Protein AF-A0A354URY9-F1 (afdb_monomer_lite)

Radius of gyration: 22.39 Å; chains: 1; bounding box: 51×31×60 Å

Secondary structure (DSSP, 8-state):
-HHHHHHHHHTTS-SS----------TT--SHHHHHHHHHHHHHHHHHHHHHHHHHHHH-HHHHHHHHHTGGGSSHHHHHHHTT---HHHHHHHHHT-S---PPP--HHHHHHHHHHHHH-

pLDDT: mean 97.21, std 1.96, range [86.25, 98.75]

Sequence (121 aa):
TTACMYEVLKAGGFTNGGLNFDAKARRQSNTFEDIFLSYIAGMDSFALGLIKAQAIIDDGRIDEFKKERYSSYESGIGKSIIDGRETLESLAKYAADLTDVKAESGRQEYLENVLNDILFG

Structure (mmCIF, N/CA/C/O backbone):
data_AF-A0A354URY9-F1
#
_entry.id   AF-A0A354URY9-F1
#
loop_
_atom_site.group_PDB
_atom_site.id
_atom_site.type_symbol
_atom_site.label_atom_id
_atom_site.label_alt_id
_atom_site.label_comp_id
_atom_site.label_asym_id
_atom_site.label_entity_id
_atom_site.label_seq_id
_atom_site.pdbx_PDB_ins_code
_atom_site.Cartn_x
_atom_site.Cartn_y
_atom_site.Cartn_z
_atom_site.occupancy
_atom_site.B_iso_or_equiv
_atom_site.auth_seq_id
_atom_site.auth_comp_id
_atom_site.auth_asym_id
_atom_site.auth_atom_id
_atom_site.pdbx_PDB_model_num
ATOM 1 N N . THR A 1 1 ? 7.858 2.272 -7.250 1.00 95.88 1 THR A N 1
ATOM 2 C CA . THR A 1 1 ? 6.701 2.363 -8.168 1.00 95.88 1 THR A CA 1
ATOM 3 C C . THR A 1 1 ? 5.564 1.442 -7.749 1.00 95.88 1 THR A C 1
ATOM 5 O O . THR A 1 1 ? 4.434 1.903 -7.782 1.00 95.88 1 THR A O 1
ATOM 8 N N . THR A 1 2 ? 5.819 0.215 -7.268 1.00 98.50 2 THR A N 1
ATOM 9 C CA . THR A 1 2 ? 4.778 -0.737 -6.814 1.00 98.50 2 THR A CA 1
ATOM 10 C C . THR A 1 2 ? 3.772 -0.152 -5.823 1.00 98.50 2 THR A C 1
ATOM 12 O O . THR A 1 2 ? 2.587 -0.123 -6.123 1.00 98.50 2 THR A O 1
ATOM 15 N N . ALA A 1 3 ? 4.225 0.397 -4.689 1.00 98.19 3 ALA A N 1
ATOM 16 C CA . ALA A 1 3 ? 3.319 0.987 -3.694 1.00 98.19 3 ALA A CA 1
ATOM 17 C C . ALA A 1 3 ? 2.471 2.147 -4.256 1.00 98.19 3 ALA A C 1
ATOM 19 O O . ALA A 1 3 ? 1.318 2.308 -3.884 1.00 98.19 3 ALA A O 1
ATOM 20 N N . CYS A 1 4 ? 3.007 2.924 -5.204 1.00 98.44 4 CYS A N 1
ATOM 21 C CA . CYS A 1 4 ? 2.237 3.969 -5.881 1.00 98.44 4 CYS A CA 1
ATOM 22 C C . CYS A 1 4 ? 1.134 3.368 -6.763 1.00 98.44 4 CYS A C 1
ATOM 24 O O . CYS A 1 4 ? -0.012 3.802 -6.683 1.00 98.44 4 CYS A O 1
ATOM 26 N N . MET A 1 5 ? 1.457 2.351 -7.568 1.00 98.69 5 MET A N 1
ATOM 27 C CA . MET A 1 5 ? 0.463 1.699 -8.422 1.00 98.69 5 MET A CA 1
ATOM 28 C C . MET A 1 5 ? -0.583 0.919 -7.623 1.00 98.69 5 MET A C 1
ATOM 30 O O . MET A 1 5 ? -1.725 0.846 -8.060 1.00 98.69 5 MET A O 1
ATOM 34 N N . TYR A 1 6 ? -0.228 0.403 -6.443 1.00 98.56 6 TYR A N 1
ATOM 35 C CA . TYR A 1 6 ? -1.172 -0.220 -5.514 1.00 98.56 6 TYR A CA 1
ATOM 36 C C . TYR A 1 6 ? -2.288 0.752 -5.123 1.00 98.56 6 TYR A C 1
ATOM 38 O O . TYR A 1 6 ? -3.462 0.440 -5.304 1.00 98.56 6 TYR A O 1
ATOM 46 N N . GLU A 1 7 ? -1.937 1.968 -4.699 1.00 98.44 7 GLU A N 1
ATOM 47 C CA . GLU A 1 7 ? -2.931 2.995 -4.363 1.00 98.44 7 GLU A CA 1
ATOM 48 C C . GLU A 1 7 ? -3.751 3.433 -5.582 1.00 98.44 7 GLU A C 1
ATOM 50 O O . GLU A 1 7 ? -4.969 3.581 -5.486 1.00 98.44 7 GLU A O 1
ATOM 55 N N . VAL A 1 8 ? -3.116 3.586 -6.752 1.00 98.50 8 VAL A N 1
ATOM 56 C CA . VAL A 1 8 ? -3.828 3.918 -8.000 1.00 98.50 8 VAL A CA 1
ATOM 57 C C . VAL A 1 8 ? -4.876 2.854 -8.332 1.00 98.50 8 VAL A C 1
ATOM 59 O O . VAL A 1 8 ? -6.011 3.199 -8.653 1.00 98.50 8 VAL A O 1
ATOM 62 N N . LEU A 1 9 ? -4.529 1.568 -8.229 1.00 98.38 9 LEU A N 1
ATOM 63 C CA . LEU A 1 9 ? -5.463 0.468 -8.475 1.00 98.38 9 LEU A CA 1
ATOM 64 C C . LEU A 1 9 ? -6.583 0.426 -7.430 1.00 98.38 9 LEU A C 1
ATOM 66 O O . LEU A 1 9 ? -7.752 0.327 -7.800 1.00 98.38 9 LEU A O 1
ATOM 70 N N . LYS A 1 10 ? -6.260 0.573 -6.138 1.00 97.38 10 LYS A N 1
ATOM 71 C CA . LYS A 1 10 ? -7.255 0.608 -5.049 1.00 97.38 10 LYS A CA 1
ATOM 72 C C . LYS A 1 10 ? -8.220 1.791 -5.171 1.00 97.38 10 LYS A C 1
ATOM 74 O O . LYS A 1 10 ? -9.369 1.672 -4.757 1.00 97.38 10 LYS A O 1
ATOM 79 N N . ALA A 1 11 ? -7.783 2.899 -5.769 1.00 97.75 11 ALA A N 1
ATOM 80 C CA . ALA A 1 11 ? -8.622 4.054 -6.079 1.00 97.75 11 ALA A CA 1
ATOM 81 C C . ALA A 1 11 ? -9.500 3.877 -7.338 1.00 97.75 11 ALA A C 1
ATOM 83 O O . ALA A 1 11 ? -10.277 4.774 -7.661 1.00 97.75 11 ALA A O 1
ATOM 84 N N . GLY A 1 12 ? -9.400 2.745 -8.045 1.00 97.50 12 GLY A N 1
ATOM 85 C CA . GLY A 1 12 ? -10.164 2.467 -9.267 1.00 97.50 12 GLY A CA 1
ATOM 86 C C . GLY A 1 12 ? -9.467 2.880 -10.568 1.00 97.50 12 GLY A C 1
ATOM 87 O O . GLY A 1 12 ? -10.105 2.905 -11.618 1.00 97.50 12 GLY A O 1
ATOM 88 N N . GLY A 1 13 ? -8.168 3.183 -10.524 1.00 97.50 13 GLY A N 1
ATOM 89 C CA . GLY A 1 13 ? -7.377 3.575 -11.688 1.00 97.50 13 GLY A CA 1
ATOM 90 C C . GLY A 1 13 ? -7.506 5.055 -12.064 1.00 97.50 13 GLY A C 1
ATOM 91 O O . GLY A 1 13 ? -8.098 5.870 -11.356 1.00 97.50 13 GLY A O 1
ATOM 92 N N . PHE A 1 14 ? -6.900 5.427 -13.194 1.00 97.25 14 PHE A N 1
ATOM 93 C CA . PHE A 1 14 ? -6.960 6.798 -13.700 1.00 97.25 14 PHE A CA 1
ATOM 94 C C . PHE A 1 14 ? -8.293 7.088 -14.397 1.00 97.25 14 PHE A C 1
ATOM 96 O O . PHE A 1 14 ? -8.798 6.264 -15.155 1.00 97.25 14 PHE A O 1
ATOM 103 N N . THR A 1 15 ? -8.820 8.297 -14.195 1.00 96.81 15 THR A N 1
ATOM 104 C CA . THR A 1 15 ? -10.005 8.807 -14.905 1.00 96.81 15 THR A CA 1
ATOM 105 C C . THR A 1 15 ? -9.608 9.843 -15.958 1.00 96.81 15 THR A C 1
ATOM 107 O O . THR A 1 15 ? -9.639 9.560 -17.148 1.00 96.81 15 THR A O 1
ATOM 110 N N . ASN A 1 16 ? -9.160 11.021 -15.514 1.00 96.00 16 ASN A N 1
ATOM 111 C CA . ASN A 1 16 ? -8.731 12.144 -16.361 1.00 96.00 16 ASN A CA 1
ATOM 112 C C . ASN A 1 16 ? -7.251 12.519 -16.143 1.00 96.00 16 ASN A C 1
ATOM 114 O O . ASN A 1 16 ? -6.829 13.626 -16.471 1.00 96.00 16 ASN A O 1
ATOM 118 N N . GLY A 1 17 ? -6.480 11.623 -15.523 1.00 95.81 17 GLY A N 1
ATOM 119 C CA . GLY A 1 17 ? -5.067 11.817 -15.201 1.00 95.81 17 GLY A CA 1
ATOM 120 C C . GLY A 1 17 ? -4.191 10.701 -15.760 1.00 95.81 17 GLY A C 1
ATOM 121 O O . GLY A 1 17 ? -4.656 9.824 -16.483 1.00 95.81 17 GLY A O 1
ATOM 122 N N . GLY A 1 18 ? -2.912 10.723 -15.401 1.00 97.12 18 GLY A N 1
ATOM 123 C CA . GLY A 1 18 ? -1.961 9.690 -15.787 1.00 97.12 18 GLY A CA 1
ATOM 124 C C . GLY A 1 18 ? -0.599 9.904 -15.142 1.00 97.12 18 GLY A C 1
ATOM 125 O O . GLY A 1 18 ? -0.418 10.785 -14.300 1.00 97.12 18 GLY A O 1
ATOM 126 N N . LEU A 1 19 ? 0.372 9.097 -15.557 1.00 98.06 19 LEU A N 1
ATOM 127 C CA . LEU A 1 19 ? 1.751 9.208 -15.098 1.00 98.06 19 LEU A CA 1
ATOM 128 C C . LEU A 1 19 ? 2.508 10.214 -15.971 1.00 98.06 19 LEU A C 1
ATOM 130 O O . LEU A 1 19 ? 3.052 9.862 -17.016 1.00 98.06 19 LEU A O 1
ATOM 134 N N . ASN A 1 20 ? 2.531 11.476 -15.542 1.00 98.12 20 ASN A N 1
ATOM 135 C CA . ASN A 1 20 ? 3.389 12.487 -16.152 1.00 98.12 20 ASN A CA 1
ATOM 136 C C . ASN A 1 20 ? 4.834 12.307 -15.665 1.00 98.12 20 ASN A C 1
ATOM 138 O O . ASN A 1 20 ? 5.101 12.418 -14.467 1.00 98.12 20 ASN A O 1
ATOM 142 N N . PHE A 1 21 ? 5.771 12.074 -16.584 1.00 97.56 21 PHE A N 1
ATOM 143 C CA . PHE A 1 21 ? 7.199 12.026 -16.272 1.00 97.56 21 PHE A CA 1
ATOM 144 C C . PHE A 1 21 ? 7.764 13.443 -16.138 1.00 97.56 21 PHE A C 1
ATOM 146 O O . PHE A 1 21 ? 8.557 13.894 -16.961 1.00 97.56 21 PHE A O 1
ATOM 153 N N . ASP A 1 22 ? 7.375 14.134 -15.062 1.00 97.69 22 ASP A N 1
ATOM 154 C CA . ASP A 1 22 ? 8.002 15.387 -14.625 1.00 97.69 22 ASP A CA 1
ATOM 155 C C . ASP A 1 22 ? 9.365 15.095 -13.978 1.00 97.69 22 ASP A C 1
ATOM 157 O O . ASP A 1 22 ? 9.597 15.210 -12.772 1.00 97.69 22 ASP A O 1
ATOM 161 N N . ALA A 1 23 ? 10.257 14.573 -14.810 1.00 96.56 23 ALA A N 1
ATOM 162 C CA . ALA A 1 23 ? 11.576 14.111 -14.452 1.00 96.56 23 ALA A CA 1
ATOM 163 C C . ALA A 1 23 ? 12.591 14.622 -15.473 1.00 96.56 23 ALA A C 1
ATOM 165 O O . ALA A 1 23 ? 12.272 15.024 -16.590 1.00 96.56 23 ALA A O 1
ATOM 166 N N . LYS A 1 24 ? 13.860 14.589 -15.076 1.00 95.94 24 LYS A N 1
ATOM 167 C CA . LYS A 1 24 ? 14.977 14.974 -15.935 1.00 95.94 24 LYS A CA 1
ATOM 168 C C . LYS A 1 24 ? 16.132 14.002 -15.796 1.00 95.94 24 LYS A C 1
ATOM 170 O O . LYS A 1 24 ? 16.408 13.511 -14.687 1.00 95.94 24 LYS A O 1
ATOM 175 N N . ALA A 1 25 ? 16.838 13.800 -16.905 1.00 96.88 25 ALA A N 1
ATOM 176 C CA . ALA A 1 25 ? 18.136 13.148 -16.911 1.00 96.88 25 ALA A CA 1
ATOM 177 C C . ALA A 1 25 ? 19.078 13.834 -15.904 1.00 96.88 25 ALA A C 1
ATOM 179 O O . ALA A 1 25 ? 18.933 15.017 -15.565 1.00 96.88 25 ALA A O 1
ATOM 180 N N . ARG A 1 26 ? 20.012 13.063 -15.343 1.00 97.69 26 ARG A N 1
ATOM 181 C CA . ARG A 1 26 ? 21.024 13.617 -14.435 1.00 97.69 26 ARG A CA 1
ATOM 182 C C . ARG A 1 26 ? 21.961 14.529 -15.222 1.00 97.69 26 ARG A C 1
ATOM 184 O O . ARG A 1 26 ? 22.110 14.379 -16.424 1.00 97.69 26 ARG A O 1
ATOM 191 N N . ARG A 1 27 ? 22.646 15.446 -14.537 1.00 97.50 27 ARG A N 1
ATOM 192 C CA . ARG A 1 27 ? 23.545 16.408 -15.198 1.00 97.50 27 ARG A CA 1
ATOM 193 C C . ARG A 1 27 ? 24.648 15.726 -16.023 1.00 97.50 27 ARG A C 1
ATOM 195 O O . ARG A 1 27 ? 25.076 16.285 -17.024 1.00 97.50 27 ARG A O 1
ATOM 202 N N . GLN A 1 28 ? 25.118 14.562 -15.580 1.00 98.00 28 GLN A N 1
ATOM 203 C CA . GLN A 1 28 ? 26.143 13.766 -16.259 1.00 98.00 28 GLN A CA 1
ATOM 204 C C . GLN A 1 28 ? 25.587 12.892 -17.395 1.00 98.00 28 GLN A C 1
ATOM 206 O O . GLN A 1 28 ? 26.362 12.458 -18.235 1.00 98.00 28 GLN A O 1
ATOM 211 N N . SER A 1 29 ? 24.275 12.652 -17.423 1.00 97.19 29 SER A N 1
ATOM 212 C CA . SER A 1 29 ? 23.567 11.941 -18.491 1.00 97.19 29 SER A CA 1
ATOM 213 C C . SER A 1 29 ? 23.162 12.968 -19.551 1.00 97.19 29 SER A C 1
ATOM 215 O O . SER A 1 29 ? 22.051 13.499 -19.526 1.00 97.19 29 SER A O 1
ATOM 217 N N . ASN A 1 30 ? 24.131 13.364 -20.375 1.00 96.56 30 ASN A N 1
ATOM 218 C CA . ASN A 1 30 ? 24.092 14.566 -21.209 1.00 96.56 30 ASN A CA 1
ATOM 219 C C . ASN A 1 30 ? 24.056 14.287 -22.721 1.00 96.56 30 ASN A C 1
ATOM 221 O O . ASN A 1 30 ? 24.247 15.214 -23.510 1.00 96.56 30 ASN A O 1
ATOM 225 N N . THR A 1 31 ? 23.816 13.040 -23.120 1.00 98.06 31 THR A N 1
ATOM 226 C CA . THR A 1 31 ? 23.614 12.653 -24.523 1.00 98.06 31 THR A CA 1
ATOM 227 C C . THR A 1 31 ? 22.127 12.651 -24.892 1.00 98.06 31 THR A C 1
ATOM 229 O O . THR A 1 31 ? 21.256 12.752 -24.025 1.00 98.06 31 THR A O 1
ATOM 232 N N . PHE A 1 32 ? 21.803 12.551 -26.184 1.00 96.81 32 PHE A N 1
ATOM 233 C CA . PHE A 1 32 ? 20.403 12.408 -26.599 1.00 96.81 32 PHE A CA 1
ATOM 234 C C . PHE A 1 32 ? 19.852 11.032 -26.213 1.00 96.81 32 PHE A C 1
ATOM 236 O O . PHE A 1 32 ? 18.702 10.919 -25.795 1.00 96.81 32 PHE A O 1
ATOM 243 N N . GLU A 1 33 ? 20.686 10.001 -26.293 1.00 98.06 33 GLU A N 1
ATOM 244 C CA . GLU A 1 33 ? 20.394 8.627 -25.901 1.00 98.06 33 GLU A CA 1
ATOM 245 C C . GLU A 1 33 ? 20.000 8.540 -24.422 1.00 98.06 33 GLU A C 1
ATOM 247 O O . GLU A 1 33 ? 19.050 7.838 -24.080 1.00 98.06 33 GLU A O 1
ATOM 252 N N . ASP A 1 34 ? 20.654 9.318 -23.553 1.00 98.00 34 ASP A N 1
ATOM 253 C CA . ASP A 1 34 ? 20.320 9.399 -22.127 1.00 98.00 34 ASP A CA 1
ATOM 254 C C . ASP A 1 34 ? 18.878 9.855 -21.871 1.00 98.00 34 ASP A C 1
ATOM 256 O O . ASP A 1 34 ? 18.252 9.415 -20.902 1.00 98.00 34 ASP A O 1
ATOM 260 N N . ILE A 1 35 ? 18.321 10.713 -22.736 1.00 96.25 35 ILE A N 1
ATOM 261 C CA . ILE A 1 35 ? 16.914 11.114 -22.638 1.00 96.25 35 ILE A CA 1
ATOM 262 C C . ILE A 1 35 ? 16.045 9.871 -22.827 1.00 96.25 35 ILE A C 1
ATOM 264 O O . ILE A 1 35 ? 15.246 9.557 -21.949 1.00 96.25 35 ILE A O 1
ATOM 268 N N . PHE A 1 36 ? 16.252 9.107 -23.900 1.00 97.81 36 PHE A N 1
ATOM 269 C CA . PHE A 1 36 ? 15.482 7.888 -24.156 1.00 97.81 36 PHE A CA 1
ATOM 270 C C . PHE A 1 36 ? 15.647 6.854 -23.041 1.00 97.81 36 PHE A C 1
ATOM 272 O O . PHE A 1 36 ? 14.650 6.359 -22.516 1.00 97.81 36 PHE A O 1
ATOM 279 N N . LEU A 1 37 ? 16.885 6.578 -22.623 1.00 98.38 37 LEU A N 1
ATOM 280 C CA . LEU A 1 37 ? 17.171 5.625 -21.550 1.00 98.38 37 LEU A CA 1
ATOM 281 C C . LEU A 1 37 ? 16.483 6.020 -20.235 1.00 98.38 37 LEU A C 1
ATOM 283 O O . LEU A 1 37 ? 15.952 5.154 -19.541 1.00 98.38 37 LEU A O 1
ATOM 287 N N . SER A 1 38 ? 16.430 7.317 -19.907 1.00 98.00 38 SER A N 1
ATOM 288 C CA . SER A 1 38 ? 15.767 7.791 -18.685 1.00 98.00 38 SER A CA 1
ATOM 289 C C . SER A 1 38 ? 14.251 7.560 -18.692 1.00 98.00 38 SER A C 1
ATOM 291 O O . SER A 1 38 ? 13.691 7.160 -17.668 1.00 98.00 38 SER A O 1
ATOM 293 N N . TYR A 1 39 ? 13.593 7.748 -19.839 1.00 97.94 39 TYR A N 1
ATOM 294 C CA . TYR A 1 39 ? 12.158 7.495 -19.981 1.00 97.94 39 TYR A CA 1
ATOM 295 C C . TYR A 1 39 ? 11.855 5.998 -20.012 1.00 97.94 39 TYR A C 1
ATOM 297 O O . TYR A 1 39 ? 10.938 5.573 -19.317 1.00 97.94 39 TYR A O 1
ATOM 305 N N . ILE A 1 40 ? 12.655 5.194 -20.725 1.00 98.56 40 ILE A N 1
ATOM 306 C CA . ILE A 1 40 ? 12.530 3.726 -20.723 1.00 98.56 40 ILE A CA 1
ATOM 307 C C . ILE A 1 40 ? 12.617 3.198 -19.288 1.00 98.56 40 ILE A C 1
ATOM 309 O O . ILE A 1 40 ? 11.719 2.493 -18.839 1.00 98.56 40 ILE A O 1
ATOM 313 N N . ALA A 1 41 ? 13.629 3.623 -18.524 1.00 98.50 41 ALA A N 1
ATOM 314 C CA . ALA A 1 41 ? 13.788 3.209 -17.132 1.00 98.50 41 ALA A CA 1
ATOM 315 C C . ALA A 1 41 ? 12.575 3.583 -16.261 1.00 98.50 41 ALA A C 1
ATOM 317 O O . ALA A 1 41 ? 12.133 2.786 -15.430 1.00 98.50 41 ALA A O 1
ATOM 318 N N . GLY A 1 42 ? 12.021 4.785 -16.448 1.00 98.44 42 GLY A N 1
ATOM 319 C CA . GLY A 1 42 ? 10.814 5.222 -15.750 1.00 98.44 42 GLY A CA 1
ATOM 320 C C . GLY A 1 42 ? 9.584 4.389 -16.120 1.00 98.44 42 GLY A C 1
ATOM 321 O O . GLY A 1 42 ? 8.871 3.919 -15.232 1.00 98.44 42 GLY A O 1
ATOM 322 N N . MET A 1 43 ? 9.358 4.184 -17.418 1.00 98.75 43 MET A N 1
ATOM 323 C CA . MET A 1 43 ? 8.226 3.428 -17.955 1.00 98.75 43 MET A CA 1
ATOM 324 C C . MET A 1 43 ? 8.268 1.964 -17.511 1.00 98.75 43 MET A C 1
ATOM 326 O O . MET A 1 43 ? 7.280 1.489 -16.954 1.00 98.75 43 MET A O 1
ATOM 330 N N . ASP A 1 44 ? 9.410 1.286 -17.641 1.00 98.69 44 ASP A N 1
ATOM 331 C CA . ASP A 1 44 ? 9.572 -0.111 -17.218 1.00 98.69 44 ASP A CA 1
ATOM 332 C C . ASP A 1 44 ? 9.398 -0.267 -15.704 1.00 98.69 44 ASP A C 1
ATOM 334 O O . ASP A 1 44 ? 8.717 -1.181 -15.236 1.00 98.69 44 ASP A O 1
ATOM 338 N N . SER A 1 45 ? 9.936 0.673 -14.916 1.00 98.62 45 SER A N 1
ATOM 339 C CA . SER A 1 45 ? 9.766 0.663 -13.459 1.00 98.62 45 SER A CA 1
ATOM 340 C C . SER A 1 45 ? 8.297 0.787 -13.052 1.00 98.62 45 SER A C 1
ATOM 342 O O . SER A 1 45 ? 7.860 0.135 -12.099 1.00 98.62 45 SER A O 1
ATOM 344 N N . PHE A 1 46 ? 7.519 1.636 -13.730 1.00 98.69 46 PHE A N 1
ATOM 345 C CA . PHE A 1 46 ? 6.086 1.778 -13.465 1.00 98.69 46 PHE A CA 1
ATOM 346 C C . PHE A 1 46 ? 5.271 0.602 -14.005 1.00 98.69 46 PHE A C 1
ATOM 348 O O . PHE A 1 46 ? 4.349 0.170 -13.318 1.00 98.69 46 PHE A O 1
ATOM 355 N N . ALA A 1 47 ? 5.635 0.038 -15.157 1.00 98.69 47 ALA A N 1
ATOM 356 C CA . ALA A 1 47 ? 5.000 -1.156 -15.705 1.00 98.69 47 ALA A CA 1
ATOM 357 C C . ALA A 1 47 ? 5.177 -2.366 -14.773 1.00 98.69 47 ALA A C 1
ATOM 359 O O . ALA A 1 47 ? 4.194 -2.999 -14.389 1.00 98.69 47 ALA A O 1
ATOM 360 N N . LEU A 1 48 ? 6.406 -2.635 -14.317 1.00 98.62 48 LEU A N 1
ATOM 361 C CA . LEU A 1 48 ? 6.664 -3.677 -13.320 1.00 98.62 48 LEU A CA 1
ATOM 362 C C . LEU A 1 48 ? 5.940 -3.377 -12.002 1.00 98.62 48 LEU A C 1
ATOM 364 O O . LEU A 1 48 ? 5.342 -4.269 -11.402 1.00 98.62 48 LEU A O 1
ATOM 368 N N . GLY A 1 49 ? 5.956 -2.111 -11.571 1.00 98.56 49 GLY A N 1
ATOM 369 C CA . GLY A 1 49 ? 5.236 -1.665 -10.383 1.00 98.56 49 GLY A CA 1
ATOM 370 C C . GLY A 1 49 ? 3.734 -1.940 -10.461 1.00 98.56 49 GLY A C 1
ATOM 371 O O . GLY A 1 49 ? 3.160 -2.386 -9.475 1.00 98.56 49 GLY A O 1
ATOM 372 N N . LEU A 1 50 ? 3.111 -1.727 -11.622 1.00 98.75 50 LEU A N 1
ATOM 373 C CA . LEU A 1 50 ? 1.701 -2.025 -11.871 1.00 98.75 50 LEU A CA 1
ATOM 374 C C . LEU A 1 50 ? 1.415 -3.528 -11.775 1.00 98.75 50 LEU A C 1
ATOM 376 O O . LEU A 1 50 ? 0.491 -3.922 -11.070 1.00 98.75 50 LEU A O 1
ATOM 380 N N . ILE A 1 51 ? 2.231 -4.361 -12.428 1.00 98.62 51 ILE A N 1
ATOM 381 C CA . ILE A 1 51 ? 2.081 -5.825 -12.392 1.00 98.62 51 ILE A CA 1
ATOM 382 C C . ILE A 1 51 ? 2.178 -6.338 -10.952 1.00 98.62 51 ILE A C 1
ATOM 384 O O . ILE A 1 51 ? 1.322 -7.094 -10.497 1.00 98.62 51 ILE A O 1
ATOM 388 N N . LYS A 1 52 ? 3.200 -5.901 -10.208 1.00 98.69 52 LYS A N 1
ATOM 389 C CA . LYS A 1 52 ? 3.395 -6.328 -8.818 1.00 98.69 52 LYS A CA 1
ATOM 390 C C . LYS A 1 52 ? 2.329 -5.761 -7.880 1.00 98.69 52 LYS A C 1
ATOM 392 O O . LYS A 1 52 ? 1.925 -6.452 -6.956 1.00 98.69 52 LYS A O 1
ATOM 397 N N . ALA A 1 53 ? 1.836 -4.548 -8.122 1.00 98.62 53 ALA A N 1
ATOM 398 C CA . ALA A 1 53 ? 0.733 -3.977 -7.355 1.00 98.62 53 ALA A CA 1
ATOM 399 C C . ALA A 1 53 ? -0.552 -4.797 -7.505 1.00 98.62 53 ALA A C 1
ATOM 401 O O . ALA A 1 53 ? -1.199 -5.087 -6.503 1.00 98.62 53 ALA A O 1
ATOM 402 N N . GLN A 1 54 ? -0.885 -5.208 -8.732 1.00 98.62 54 GLN A N 1
ATOM 40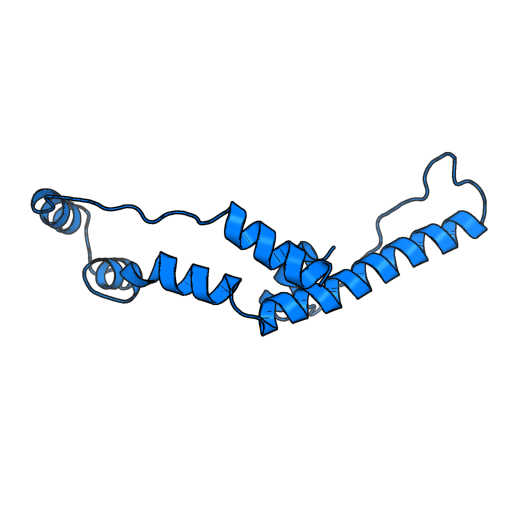3 C CA . GLN A 1 54 ? -2.020 -6.097 -8.973 1.00 98.62 54 GLN A CA 1
ATOM 404 C C . GLN A 1 54 ? -1.822 -7.446 -8.271 1.00 98.62 54 GLN A C 1
ATOM 406 O O . GLN A 1 54 ? -2.725 -7.900 -7.582 1.00 98.62 54 GLN A O 1
ATOM 411 N N . ALA A 1 55 ? -0.622 -8.032 -8.350 1.00 98.62 55 ALA A N 1
ATOM 412 C CA . ALA A 1 55 ? -0.315 -9.281 -7.652 1.00 98.62 5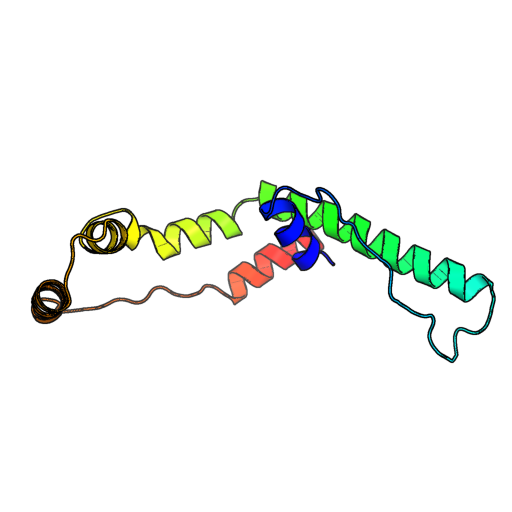5 ALA A CA 1
ATOM 413 C C . ALA A 1 55 ? -0.485 -9.172 -6.124 1.00 98.62 55 ALA A C 1
ATOM 415 O O . ALA A 1 55 ? -0.973 -10.107 -5.505 1.00 98.62 55 ALA A O 1
ATOM 416 N N . ILE A 1 56 ? -0.135 -8.030 -5.515 1.00 98.62 56 ILE A N 1
ATOM 417 C CA . ILE A 1 56 ? -0.376 -7.775 -4.082 1.00 98.62 56 ILE A CA 1
ATOM 418 C C . ILE A 1 56 ? -1.874 -7.752 -3.758 1.00 98.62 56 ILE A C 1
ATOM 420 O O . ILE A 1 56 ? -2.288 -8.290 -2.732 1.00 98.62 56 ILE A O 1
ATOM 424 N N . ILE A 1 57 ? -2.682 -7.121 -4.614 1.00 98.38 57 ILE A N 1
ATOM 425 C CA . ILE A 1 57 ? -4.140 -7.057 -4.441 1.00 98.38 57 ILE A CA 1
ATOM 426 C C . ILE A 1 57 ? -4.752 -8.455 -4.572 1.00 98.38 57 ILE A C 1
ATOM 428 O O . ILE A 1 57 ? -5.566 -8.839 -3.737 1.00 98.38 57 ILE A O 1
ATOM 432 N N . ASP A 1 58 ? -4.335 -9.216 -5.584 1.00 98.31 58 ASP A N 1
ATOM 433 C CA . ASP A 1 58 ? -4.844 -10.565 -5.849 1.00 98.31 58 ASP A CA 1
ATOM 434 C C . ASP A 1 58 ? -4.433 -11.566 -4.756 1.00 98.31 58 ASP A C 1
ATOM 436 O O . ASP A 1 58 ? -5.215 -12.445 -4.399 1.00 98.31 58 ASP A O 1
ATOM 440 N N . ASP A 1 59 ? -3.223 -11.425 -4.205 1.00 98.38 59 ASP A N 1
ATOM 441 C CA . ASP A 1 59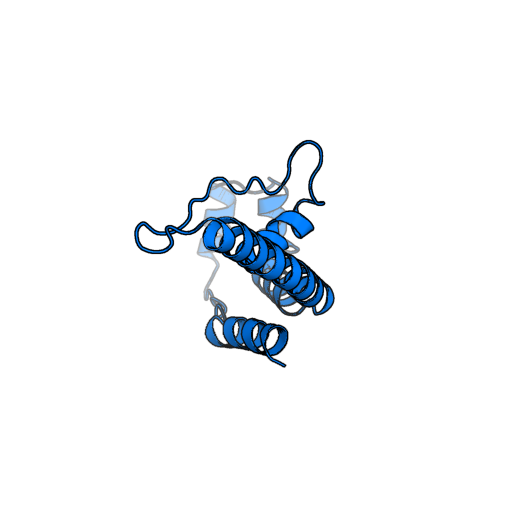 ? -2.722 -12.236 -3.090 1.00 98.38 59 ASP A CA 1
ATOM 442 C C . ASP A 1 59 ? -3.550 -12.034 -1.809 1.00 98.38 59 ASP A C 1
ATOM 444 O O . ASP A 1 59 ? -3.822 -12.985 -1.075 1.00 98.38 59 ASP A O 1
ATOM 448 N N . GLY A 1 60 ? -3.977 -10.797 -1.540 1.00 98.06 60 GLY A N 1
ATOM 449 C CA . GLY A 1 60 ? -4.960 -10.483 -0.505 1.00 98.06 60 GLY A CA 1
ATOM 450 C C . GLY A 1 60 ? -4.474 -10.588 0.946 1.00 98.06 60 GLY A C 1
ATOM 451 O O . GLY A 1 60 ? -5.185 -10.115 1.833 1.00 98.06 60 GLY A O 1
ATOM 452 N N . ARG A 1 61 ? -3.269 -11.111 1.239 1.00 98.31 61 ARG A N 1
ATOM 453 C CA . ARG A 1 61 ? -2.757 -11.241 2.625 1.00 98.31 61 ARG A CA 1
ATOM 454 C C . ARG A 1 61 ? -2.720 -9.905 3.374 1.00 98.31 61 ARG A C 1
ATOM 456 O O . ARG A 1 61 ? -3.006 -9.861 4.569 1.00 98.31 61 ARG A O 1
ATOM 463 N N . ILE A 1 62 ? -2.380 -8.813 2.684 1.00 97.75 62 ILE A N 1
ATOM 464 C CA . ILE A 1 62 ? -2.332 -7.466 3.278 1.00 97.75 62 ILE A CA 1
ATOM 465 C C . ILE A 1 62 ? -3.744 -6.944 3.584 1.00 97.75 62 ILE A C 1
ATOM 467 O O . ILE A 1 62 ? -3.978 -6.395 4.664 1.00 97.75 62 ILE A O 1
ATOM 471 N N . ASP A 1 63 ? -4.685 -7.119 2.654 1.00 97.62 63 ASP A N 1
ATOM 472 C CA . ASP A 1 63 ? -6.070 -6.673 2.833 1.00 97.62 63 ASP A CA 1
ATOM 473 C C . ASP A 1 63 ? -6.791 -7.497 3.914 1.00 97.62 63 ASP A C 1
ATOM 475 O O . ASP A 1 63 ? -7.509 -6.921 4.735 1.00 97.62 63 ASP A O 1
ATOM 479 N N . GLU A 1 64 ? -6.547 -8.809 3.987 1.00 98.25 64 GLU A N 1
ATOM 480 C CA . GLU A 1 64 ? -7.107 -9.657 5.044 1.00 98.25 64 GLU A CA 1
ATOM 481 C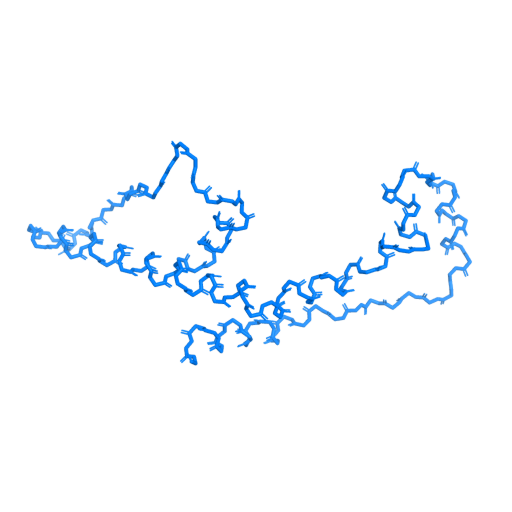 C . GLU A 1 64 ? -6.542 -9.278 6.416 1.00 98.25 64 GLU A C 1
ATOM 483 O O . GLU A 1 64 ? -7.319 -9.068 7.343 1.00 98.25 64 GLU A O 1
ATOM 488 N N . PHE A 1 65 ? -5.226 -9.049 6.542 1.00 98.31 65 PHE A N 1
ATOM 489 C CA . PHE A 1 65 ? -4.647 -8.564 7.801 1.00 98.31 65 PHE A CA 1
ATOM 490 C C . PHE A 1 65 ? -5.291 -7.248 8.258 1.00 98.31 65 PHE A C 1
ATOM 492 O O . PHE A 1 65 ? -5.595 -7.067 9.439 1.00 98.31 65 PHE A O 1
ATOM 499 N N . LYS A 1 66 ? -5.524 -6.311 7.328 1.00 97.44 66 LYS A N 1
ATOM 500 C CA . LYS A 1 66 ? -6.213 -5.055 7.639 1.00 97.44 66 LYS A CA 1
ATOM 501 C C . LYS A 1 66 ? -7.641 -5.322 8.122 1.00 97.44 66 LYS A C 1
ATOM 503 O O . LYS A 1 66 ? -8.053 -4.726 9.114 1.00 97.44 66 LYS A O 1
ATOM 508 N N . LYS A 1 67 ? -8.389 -6.198 7.452 1.00 97.38 67 LYS A N 1
ATOM 509 C CA . LYS A 1 67 ? -9.755 -6.565 7.850 1.00 97.38 67 LYS A CA 1
ATOM 510 C C . LYS A 1 67 ? -9.789 -7.191 9.246 1.00 97.38 67 LYS A C 1
ATOM 512 O O . LYS A 1 67 ? -10.542 -6.723 10.095 1.00 97.38 67 LYS A O 1
ATOM 517 N N . GLU A 1 68 ? -8.926 -8.166 9.516 1.00 96.75 68 GLU A N 1
ATOM 518 C CA . GLU A 1 68 ? -8.808 -8.811 10.829 1.00 96.75 68 GLU A CA 1
ATOM 519 C C . GLU A 1 68 ? -8.480 -7.794 11.930 1.00 96.75 68 GLU A C 1
ATOM 521 O O . GLU A 1 68 ? -9.194 -7.716 12.932 1.00 96.75 68 GLU A O 1
ATOM 526 N N . ARG A 1 69 ? -7.474 -6.939 11.701 1.00 96.44 69 ARG A N 1
ATOM 527 C CA . ARG A 1 69 ? -7.013 -5.928 12.666 1.00 96.44 69 ARG A CA 1
ATOM 528 C C . ARG A 1 69 ? -8.104 -4.940 13.088 1.00 96.44 69 ARG A C 1
ATOM 530 O O . ARG A 1 69 ? -8.067 -4.428 14.206 1.00 96.44 69 ARG A O 1
ATOM 537 N N . TYR A 1 70 ? -9.044 -4.629 12.197 1.00 96.81 70 TYR A N 1
ATOM 538 C CA . TYR A 1 70 ? -10.135 -3.686 12.464 1.00 96.81 70 TYR A CA 1
ATOM 539 C C . TYR A 1 70 ? -11.494 -4.369 12.694 1.00 96.81 70 TYR A C 1
ATOM 541 O O . TYR A 1 70 ? -12.505 -3.679 12.830 1.00 96.81 70 TYR A O 1
ATOM 549 N N . SER A 1 71 ? -11.529 -5.699 12.823 1.00 96.81 71 SER A N 1
ATOM 550 C CA . SER A 1 71 ? -12.760 -6.488 13.008 1.00 96.81 71 SER A CA 1
ATOM 551 C C . SER A 1 71 ? -13.565 -6.118 14.264 1.00 96.81 71 SER A C 1
ATOM 553 O O . SER A 1 71 ? -14.786 -6.289 14.301 1.00 96.81 71 SER A O 1
ATOM 555 N N . SER A 1 72 ? -12.927 -5.530 15.284 1.00 95.94 72 SER A N 1
ATOM 556 C CA . SER A 1 72 ? -13.603 -5.041 16.495 1.00 95.94 72 SER A CA 1
ATOM 557 C C . SER A 1 72 ? -14.624 -3.929 16.222 1.00 95.94 72 SER A C 1
ATOM 559 O O . SER A 1 72 ? -15.544 -3.740 17.016 1.00 95.94 72 SER A O 1
ATOM 561 N N . TYR A 1 73 ? -14.514 -3.229 15.088 1.00 97.00 73 TYR A N 1
ATOM 562 C CA . TYR A 1 73 ? -15.484 -2.223 14.654 1.00 97.00 73 TYR A CA 1
ATOM 563 C C . TYR A 1 73 ? -16.685 -2.810 13.903 1.00 97.00 73 TYR A C 1
ATOM 565 O O . TYR A 1 73 ? -17.664 -2.107 13.678 1.00 97.00 73 TYR A O 1
ATOM 573 N N . GLU A 1 74 ? -16.673 -4.098 13.563 1.00 97.00 74 GLU A N 1
ATOM 574 C CA . GLU A 1 74 ? -17.795 -4.755 12.880 1.00 97.00 74 GLU A CA 1
ATOM 575 C C . GLU A 1 74 ? -18.850 -5.311 13.852 1.00 97.00 74 GLU A C 1
ATOM 577 O O . GLU A 1 74 ? -19.945 -5.707 13.436 1.00 97.00 74 GLU A O 1
ATOM 582 N N . SER A 1 75 ? -18.557 -5.323 15.157 1.00 96.06 75 SER A N 1
ATOM 583 C CA . SER A 1 75 ? -19.440 -5.858 16.199 1.00 96.06 75 SER A CA 1
ATOM 584 C C . SER A 1 75 ? -19.354 -5.079 17.521 1.00 96.06 75 SER A C 1
ATOM 586 O O . SER A 1 75 ? -18.524 -4.187 17.691 1.00 96.06 75 SER A O 1
ATOM 588 N N . GLY A 1 76 ? -20.253 -5.392 18.460 1.00 95.62 76 GLY A N 1
ATOM 589 C CA . GLY A 1 76 ? -20.216 -4.871 19.831 1.00 95.62 76 GLY A CA 1
ATOM 590 C C . GLY A 1 76 ? -20.146 -3.342 19.929 1.00 95.62 76 GLY A C 1
ATOM 591 O O . GLY A 1 76 ? -20.834 -2.627 19.198 1.00 95.62 76 GLY A O 1
ATOM 592 N N . ILE A 1 77 ? -19.305 -2.854 20.850 1.00 96.31 77 ILE A N 1
ATOM 593 C CA . ILE A 1 77 ? -19.112 -1.416 21.087 1.00 96.31 77 ILE A CA 1
ATOM 594 C C . ILE A 1 77 ? -18.531 -0.704 19.859 1.00 96.31 77 ILE A C 1
ATOM 596 O O . ILE A 1 77 ? -18.966 0.396 19.533 1.00 96.31 77 ILE A O 1
ATOM 600 N N . GLY A 1 78 ? -17.609 -1.343 19.130 1.00 96.88 78 GLY A N 1
ATOM 601 C CA . GLY A 1 78 ? -16.983 -0.759 17.946 1.00 96.88 78 GLY A CA 1
ATOM 602 C C . GLY A 1 78 ? -17.998 -0.493 16.837 1.00 96.88 78 GLY A C 1
ATOM 603 O O . GLY A 1 78 ? -17.982 0.585 16.243 1.00 96.88 78 GLY A O 1
ATOM 604 N N . LYS A 1 79 ? -18.956 -1.409 16.642 1.00 98.06 79 LYS A N 1
ATOM 605 C CA . LYS A 1 79 ? -20.078 -1.197 15.720 1.00 98.06 79 LYS A CA 1
ATOM 606 C C . LYS A 1 79 ? -20.957 -0.021 16.136 1.00 98.06 79 LYS A C 1
ATOM 608 O O . LYS A 1 79 ? -21.340 0.794 15.306 1.00 98.06 79 LYS A O 1
ATOM 613 N N . SER A 1 80 ? -21.287 0.091 17.422 1.00 97.94 80 SER A N 1
ATOM 614 C CA . SER A 1 80 ? -22.084 1.225 17.903 1.00 97.94 80 SER A CA 1
ATOM 615 C C . SER A 1 80 ? -21.366 2.566 17.752 1.00 97.94 80 SER A C 1
ATOM 617 O O . SER A 1 80 ? -22.030 3.561 17.466 1.00 97.94 80 SER A O 1
ATOM 619 N N . ILE A 1 81 ? -20.032 2.590 17.868 1.00 98.12 81 ILE A N 1
ATOM 620 C CA . ILE A 1 81 ? -19.217 3.779 17.584 1.00 98.12 81 ILE A CA 1
ATOM 621 C C . ILE A 1 81 ? -19.370 4.194 16.114 1.00 98.12 81 ILE A C 1
ATOM 623 O O . ILE A 1 81 ? -19.705 5.347 15.850 1.00 98.12 81 ILE A O 1
ATOM 627 N N . ILE A 1 82 ? -19.165 3.279 15.156 1.00 97.62 82 ILE A N 1
ATOM 628 C CA . ILE A 1 82 ? -19.257 3.618 13.721 1.00 97.62 82 ILE A CA 1
ATOM 629 C C . ILE A 1 82 ? -20.688 3.952 13.278 1.00 97.62 82 ILE A C 1
ATOM 631 O O . ILE A 1 82 ? -20.869 4.779 12.390 1.00 97.62 82 ILE A O 1
ATOM 635 N N . ASP A 1 83 ? -21.696 3.367 13.933 1.00 97.69 83 ASP A N 1
ATOM 636 C CA . ASP A 1 83 ? -23.114 3.660 13.697 1.00 97.69 83 ASP A CA 1
ATOM 637 C C . ASP A 1 83 ? -23.548 5.006 14.323 1.00 97.69 83 ASP A C 1
ATOM 639 O O . ASP A 1 83 ? -24.710 5.396 14.199 1.00 97.69 83 ASP A O 1
ATOM 643 N N . GLY A 1 84 ? -22.653 5.710 15.031 1.00 97.50 84 GLY A N 1
ATOM 644 C CA . GLY A 1 84 ? -22.940 6.998 15.669 1.00 97.50 84 GLY A CA 1
ATOM 645 C C . GLY A 1 84 ? -23.894 6.909 16.865 1.00 97.50 84 GLY A C 1
ATOM 646 O O . GLY A 1 84 ? -24.584 7.880 17.171 1.00 97.50 84 GLY A O 1
ATOM 647 N N . ARG A 1 85 ? -23.975 5.747 17.526 1.00 97.88 85 ARG A N 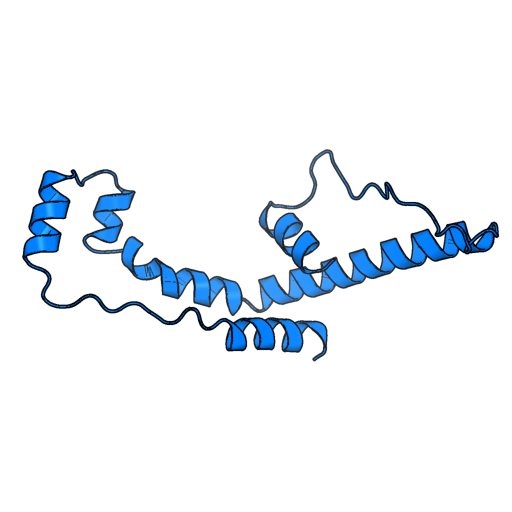1
ATOM 648 C CA . ARG A 1 85 ? -24.898 5.493 18.651 1.00 97.88 85 ARG A CA 1
ATOM 649 C C . ARG A 1 85 ? -24.306 5.769 20.031 1.00 97.88 85 ARG A C 1
ATOM 651 O O . ARG A 1 85 ? -25.040 5.727 21.013 1.00 97.88 85 ARG A O 1
ATOM 658 N N . GLU A 1 86 ? -23.006 6.017 20.114 1.00 98.00 86 GLU A N 1
ATOM 659 C CA . GLU A 1 86 ? -22.303 6.220 21.380 1.00 98.00 86 GLU A CA 1
ATOM 660 C C . GLU A 1 86 ? -22.020 7.704 21.641 1.00 98.00 86 GLU A C 1
ATOM 662 O O . GLU A 1 86 ? -21.761 8.479 20.719 1.00 98.00 86 GLU A O 1
ATOM 667 N N . THR A 1 87 ? -22.032 8.091 22.915 1.00 98.00 87 THR A N 1
ATOM 668 C CA . THR A 1 87 ? -21.611 9.411 23.395 1.00 98.00 87 THR A CA 1
ATOM 669 C C . THR A 1 87 ? -20.366 9.279 24.268 1.00 98.00 87 THR A C 1
ATOM 671 O O . THR A 1 87 ? -19.941 8.177 24.621 1.00 98.00 87 THR A O 1
ATOM 674 N N . LEU A 1 88 ? -19.758 10.403 24.656 1.00 98.06 88 LEU A N 1
ATOM 675 C CA . LEU A 1 88 ? -18.635 10.365 25.596 1.00 98.06 88 LEU A CA 1
ATOM 676 C C . LEU A 1 88 ? -19.041 9.731 26.935 1.00 98.06 88 LEU A C 1
ATOM 678 O O . LEU A 1 88 ? -18.253 8.995 27.522 1.00 98.06 88 LEU A O 1
ATOM 682 N N . GLU A 1 89 ? -20.270 9.964 27.397 1.00 98.06 89 GLU A N 1
ATOM 683 C CA . GLU A 1 89 ? -20.795 9.398 28.640 1.00 98.06 89 GLU A CA 1
ATOM 684 C C . GLU A 1 89 ? -20.975 7.877 28.552 1.00 98.06 89 GLU A C 1
ATOM 686 O O . GLU A 1 89 ? -20.599 7.165 29.488 1.00 98.06 89 GLU A O 1
ATOM 691 N N . SER A 1 90 ? -21.522 7.358 27.445 1.00 97.06 90 SER A N 1
ATOM 692 C CA . SER A 1 90 ? -21.703 5.910 27.277 1.00 97.06 90 SER A CA 1
ATOM 693 C C . SER A 1 90 ? -20.363 5.184 27.138 1.00 97.06 90 SER A C 1
ATOM 695 O O . SER A 1 90 ? -20.161 4.146 27.771 1.00 97.06 90 SER A O 1
ATOM 697 N N . LEU A 1 91 ? -19.409 5.774 26.410 1.00 97.62 91 LEU A N 1
ATOM 698 C CA . LEU A 1 91 ? -18.050 5.247 26.268 1.00 97.62 91 LEU A CA 1
ATOM 699 C C . LEU A 1 91 ? -17.271 5.293 27.581 1.00 97.62 91 LEU A C 1
ATOM 701 O O . LEU A 1 91 ? -16.576 4.332 27.903 1.00 97.62 91 LEU A O 1
ATOM 705 N N . ALA A 1 92 ? -17.406 6.367 28.364 1.00 97.56 92 ALA A N 1
ATOM 706 C CA . ALA A 1 92 ? -16.785 6.461 29.683 1.00 97.56 92 ALA A CA 1
ATOM 707 C C . ALA A 1 92 ? -17.302 5.362 30.620 1.00 97.56 92 ALA A C 1
ATOM 709 O O . ALA A 1 92 ? -16.511 4.735 31.323 1.00 97.56 92 ALA A O 1
ATOM 710 N N . LYS A 1 93 ? -18.613 5.080 30.590 1.00 96.69 93 LYS A N 1
ATOM 711 C CA . LYS A 1 93 ? -19.203 3.977 31.355 1.00 96.69 93 LYS A CA 1
ATOM 712 C C . LYS A 1 93 ? -18.676 2.619 30.889 1.00 96.69 93 LYS A C 1
ATOM 714 O O . LYS A 1 93 ? -18.251 1.830 31.721 1.00 96.69 93 LYS A O 1
ATOM 719 N N . TYR A 1 94 ? -18.662 2.370 29.579 1.00 95.81 94 TYR A N 1
ATOM 720 C CA . TYR A 1 94 ? -18.116 1.133 29.017 1.00 95.81 94 TYR A CA 1
ATOM 721 C C . TYR A 1 94 ? -16.649 0.923 29.423 1.00 95.81 94 TYR A C 1
ATOM 723 O O . TYR A 1 94 ? -16.276 -0.162 29.858 1.00 95.81 94 TYR A O 1
ATOM 731 N N . ALA A 1 95 ? -15.829 1.973 29.333 1.00 95.81 95 ALA A N 1
ATOM 732 C CA . ALA A 1 95 ? -14.415 1.919 29.684 1.00 95.81 95 ALA A CA 1
ATOM 733 C C . ALA A 1 95 ? -14.172 1.709 31.186 1.00 95.81 95 ALA A C 1
ATOM 735 O O . ALA A 1 95 ? -13.190 1.067 31.547 1.00 95.81 95 ALA A O 1
ATOM 736 N N . ALA A 1 96 ? -15.052 2.215 32.056 1.00 96.06 96 ALA A N 1
ATOM 737 C CA . ALA A 1 96 ? -14.946 2.018 33.502 1.00 96.06 96 ALA A CA 1
ATOM 738 C C . ALA A 1 96 ? -15.113 0.546 33.920 1.00 96.06 96 ALA A C 1
ATOM 740 O O . ALA A 1 96 ? -14.531 0.133 34.922 1.00 96.06 96 ALA A O 1
ATOM 741 N N . ASP A 1 97 ? -15.866 -0.238 33.143 1.00 93.25 97 ASP A N 1
ATOM 742 C CA . ASP A 1 97 ? -16.109 -1.663 33.397 1.00 93.25 97 ASP A CA 1
ATOM 743 C C . ASP A 1 97 ? -15.041 -2.582 32.752 1.00 93.25 97 ASP A C 1
ATOM 745 O O . ASP A 1 97 ? -15.038 -3.794 32.991 1.00 93.25 97 ASP A O 1
ATOM 749 N N . LEU A 1 98 ? -14.118 -2.042 31.941 1.00 93.75 98 LEU A N 1
ATOM 750 C CA . LEU A 1 98 ? -13.045 -2.819 31.310 1.00 93.75 98 LEU A CA 1
ATOM 751 C C . LEU A 1 98 ? -11.933 -3.148 32.309 1.00 93.75 98 LEU A C 1
ATOM 753 O O . LEU A 1 98 ? -11.310 -2.268 32.897 1.00 93.75 98 LEU A O 1
ATOM 757 N N . THR A 1 99 ? -11.623 -4.436 32.440 1.00 91.44 99 THR A N 1
ATOM 758 C CA . THR A 1 99 ? -10.552 -4.928 33.319 1.00 91.44 99 THR A CA 1
ATOM 759 C C . THR A 1 99 ? -9.238 -5.200 32.588 1.00 91.44 99 THR A C 1
ATOM 761 O O . THR A 1 99 ? -8.190 -5.253 33.228 1.00 91.44 99 THR A O 1
ATOM 764 N N . ASP A 1 100 ? -9.277 -5.359 31.263 1.00 91.62 100 ASP A N 1
ATOM 765 C CA . ASP A 1 100 ? -8.112 -5.604 30.412 1.00 91.62 100 ASP A CA 1
ATOM 766 C C . ASP A 1 100 ? -8.364 -5.071 28.992 1.00 91.62 100 ASP A C 1
ATOM 768 O O . ASP A 1 100 ? -9.479 -5.154 28.471 1.00 91.62 100 ASP A O 1
ATOM 772 N N . VAL A 1 101 ? -7.318 -4.538 28.358 1.00 91.62 101 VAL A N 1
ATOM 773 C CA . VAL A 1 101 ? -7.334 -4.062 26.969 1.00 91.62 101 VAL A CA 1
ATOM 774 C C . VAL A 1 101 ? -6.115 -4.635 26.261 1.00 91.62 101 VAL A C 1
ATOM 776 O O . VAL A 1 101 ? -4.984 -4.193 26.466 1.00 91.62 101 VAL A O 1
ATOM 779 N N . LYS A 1 102 ? -6.347 -5.617 25.389 1.00 89.88 102 LYS A N 1
ATOM 780 C CA . LYS A 1 102 ? -5.280 -6.275 24.633 1.00 89.88 102 LYS A CA 1
ATOM 781 C C . LYS A 1 102 ? -5.125 -5.628 23.267 1.00 89.88 102 LYS A C 1
ATOM 783 O O . LYS A 1 102 ? -6.021 -5.708 22.433 1.00 89.88 102 LYS A O 1
ATOM 788 N N . ALA A 1 103 ? -3.973 -5.012 23.034 1.00 90.38 103 ALA A N 1
ATOM 789 C CA . ALA A 1 103 ? -3.602 -4.521 21.716 1.00 90.38 103 ALA A CA 1
ATOM 790 C C . ALA A 1 103 ? -3.001 -5.651 20.868 1.00 90.38 103 ALA A C 1
ATOM 792 O O . ALA A 1 103 ? -2.148 -6.410 21.330 1.00 90.38 103 ALA A O 1
ATOM 793 N N . GLU A 1 104 ? -3.414 -5.732 19.606 1.00 93.31 104 GLU A N 1
ATOM 794 C CA . GLU A 1 104 ? -2.874 -6.700 18.654 1.00 93.31 104 GLU A CA 1
ATOM 795 C C . GLU A 1 104 ? -1.598 -6.187 17.972 1.00 93.31 104 GLU A C 1
ATOM 797 O O . GLU A 1 104 ? -1.478 -5.005 17.621 1.00 93.31 104 GLU A O 1
ATOM 802 N N . SER A 1 105 ? -0.651 -7.100 17.732 1.00 97.06 105 SER A N 1
ATOM 803 C CA . SER A 1 105 ? 0.595 -6.816 17.007 1.00 97.06 105 SER A CA 1
ATOM 804 C C . SER A 1 105 ? 0.325 -6.227 15.619 1.00 97.06 105 SER A C 1
ATOM 806 O O . SER A 1 105 ? -0.579 -6.663 14.911 1.00 97.06 105 SER A O 1
ATOM 808 N N . GLY A 1 106 ? 1.153 -5.267 15.201 1.00 97.56 106 GLY A N 1
ATOM 809 C CA . GLY A 1 106 ? 1.108 -4.697 13.852 1.00 97.56 106 GLY A CA 1
ATOM 810 C C . GLY A 1 106 ? 1.710 -5.588 12.760 1.00 97.56 106 GLY A C 1
ATOM 811 O O . GLY A 1 106 ? 1.538 -5.275 11.589 1.00 97.56 106 GLY A O 1
ATOM 812 N N . ARG A 1 107 ? 2.404 -6.679 13.127 1.00 98.12 107 ARG A N 1
ATOM 813 C CA . ARG A 1 107 ? 3.002 -7.664 12.200 1.00 98.12 107 ARG A CA 1
ATOM 814 C C . ARG A 1 107 ? 3.850 -7.051 11.070 1.00 98.12 107 ARG A C 1
ATOM 816 O O . ARG A 1 107 ? 3.901 -7.613 9.980 1.00 98.12 107 ARG A O 1
ATOM 823 N N . GLN A 1 108 ? 4.530 -5.933 11.324 1.00 98.12 108 GLN A N 1
ATOM 824 C CA . GLN A 1 108 ? 5.237 -5.171 10.290 1.00 98.12 108 GLN A CA 1
ATOM 825 C C . GLN A 1 108 ? 6.264 -6.021 9.532 1.00 98.12 108 GLN A C 1
ATOM 827 O O . GLN A 1 108 ? 6.216 -6.080 8.309 1.00 98.12 108 GLN A O 1
ATOM 832 N N . GLU A 1 109 ? 7.125 -6.752 10.237 1.00 98.50 109 GLU A N 1
ATOM 833 C CA . GLU A 1 109 ? 8.174 -7.573 9.622 1.00 98.50 109 GLU A CA 1
ATOM 834 C C . GLU A 1 109 ? 7.584 -8.710 8.777 1.00 98.50 109 GLU A C 1
ATOM 836 O O . GLU A 1 109 ? 8.136 -9.091 7.748 1.00 98.50 109 GLU A O 1
ATOM 841 N N . TYR A 1 110 ? 6.440 -9.260 9.189 1.00 98.38 110 TYR A N 1
ATOM 842 C CA . TYR A 1 110 ? 5.724 -10.254 8.393 1.00 98.38 110 TYR A CA 1
ATOM 843 C C . TYR A 1 110 ? 5.162 -9.633 7.106 1.00 98.38 110 TYR A C 1
ATOM 845 O O . TYR A 1 110 ? 5.351 -10.197 6.032 1.00 98.38 110 TYR A O 1
ATOM 853 N N . LEU A 1 111 ? 4.523 -8.463 7.192 1.00 98.44 111 LEU A N 1
ATOM 854 C CA . LEU A 1 111 ? 3.940 -7.780 6.032 1.00 98.44 111 LEU A CA 1
ATOM 855 C C . LEU A 1 111 ? 5.010 -7.292 5.045 1.00 98.44 111 LEU A C 1
ATOM 857 O O . LEU A 1 111 ? 4.821 -7.394 3.835 1.00 98.44 111 LEU A O 1
ATOM 861 N N . GLU A 1 112 ? 6.153 -6.821 5.543 1.00 98.19 112 GLU A N 1
ATOM 862 C CA . GLU A 1 112 ? 7.314 -6.487 4.710 1.00 98.19 112 GLU A CA 1
ATOM 863 C C . GLU A 1 112 ? 7.863 -7.728 3.988 1.00 98.19 112 GLU A C 1
ATOM 865 O O . GLU A 1 112 ? 8.234 -7.650 2.816 1.00 98.19 112 GLU A O 1
ATOM 870 N N . ASN A 1 113 ? 7.852 -8.896 4.640 1.00 98.31 113 ASN A N 1
ATOM 871 C CA . ASN A 1 113 ? 8.231 -10.154 3.996 1.00 98.31 113 ASN A CA 1
ATOM 872 C C . ASN A 1 113 ? 7.212 -10.618 2.951 1.00 98.31 113 ASN A C 1
ATOM 874 O O . ASN A 1 113 ? 7.630 -11.050 1.884 1.00 98.31 113 ASN A O 1
ATOM 878 N N . VAL A 1 114 ? 5.905 -10.486 3.203 1.00 98.12 114 VAL A N 1
ATOM 879 C CA . VAL A 1 114 ? 4.858 -10.740 2.193 1.00 98.12 114 VAL A CA 1
ATOM 880 C C . VAL A 1 114 ? 5.074 -9.860 0.961 1.00 98.12 114 VAL A C 1
ATOM 882 O O . VAL A 1 114 ? 5.001 -10.337 -0.168 1.00 98.12 114 VAL A O 1
ATOM 885 N N . LEU A 1 115 ? 5.398 -8.581 1.162 1.00 97.94 115 LEU A N 1
ATOM 886 C CA . LEU A 1 115 ? 5.705 -7.678 0.058 1.00 97.94 115 LEU A CA 1
ATOM 887 C C . LEU A 1 115 ? 6.933 -8.152 -0.734 1.00 97.94 115 LEU A C 1
ATOM 889 O O . LEU A 1 115 ? 6.882 -8.204 -1.960 1.00 97.94 115 LEU A O 1
ATOM 893 N N . ASN A 1 116 ? 8.024 -8.511 -0.054 1.00 98.25 116 ASN A N 1
ATOM 894 C CA . ASN A 1 116 ? 9.242 -8.999 -0.708 1.00 98.25 116 ASN A CA 1
ATOM 895 C C . ASN A 1 116 ? 9.022 -10.319 -1.458 1.00 98.25 116 ASN A C 1
ATOM 897 O O . ASN A 1 116 ? 9.513 -10.464 -2.574 1.00 98.25 116 ASN A O 1
ATOM 901 N N . ASP A 1 117 ? 8.267 -11.243 -0.869 1.00 98.19 117 ASP A N 1
ATOM 902 C CA . ASP A 1 117 ? 7.854 -12.512 -1.476 1.00 98.19 117 ASP A CA 1
ATOM 903 C C . ASP A 1 117 ? 7.142 -12.266 -2.813 1.00 98.19 117 ASP A C 1
ATOM 905 O O . ASP A 1 117 ? 7.521 -12.824 -3.832 1.00 98.19 117 ASP A O 1
ATOM 909 N N . ILE A 1 118 ? 6.210 -11.313 -2.868 1.00 98.00 118 ILE A N 1
ATOM 910 C CA . ILE A 1 118 ? 5.503 -10.984 -4.116 1.00 98.00 118 ILE A CA 1
ATOM 911 C C . ILE A 1 118 ? 6.406 -10.232 -5.105 1.00 98.00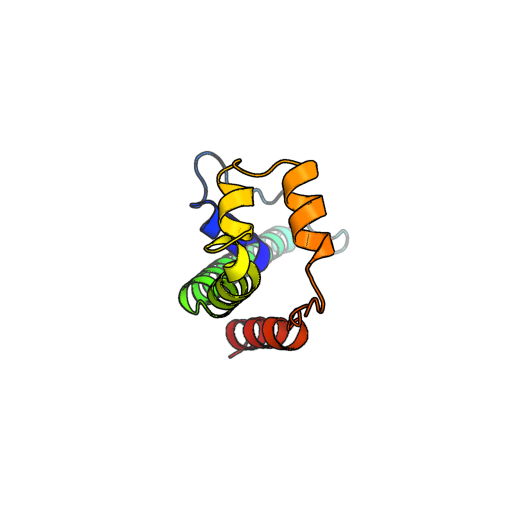 118 ILE A C 1
ATOM 913 O O . ILE A 1 118 ? 6.298 -10.408 -6.322 1.00 98.00 118 ILE A O 1
ATOM 917 N N . LEU A 1 119 ? 7.295 -9.361 -4.620 1.00 97.25 119 LEU A N 1
ATOM 918 C CA . LEU A 1 119 ? 8.194 -8.585 -5.477 1.00 97.25 119 LEU A CA 1
ATOM 919 C C . LEU A 1 119 ? 9.245 -9.459 -6.168 1.00 97.25 119 LEU A C 1
ATOM 921 O O . LEU A 1 119 ? 9.529 -9.220 -7.346 1.00 97.25 119 LEU A O 1
ATOM 925 N N . PHE A 1 120 ? 9.799 -10.445 -5.464 1.00 96.31 120 PHE A N 1
ATOM 926 C CA . PHE A 1 120 ? 11.003 -11.170 -5.883 1.00 96.31 120 PHE A CA 1
ATOM 927 C C . PHE A 1 120 ? 10.834 -12.689 -6.012 1.00 96.31 120 PHE A C 1
ATOM 929 O O . PHE A 1 120 ? 11.722 -13.322 -6.585 1.00 96.31 120 PHE A O 1
ATOM 936 N N . GLY A 1 121 ? 9.750 -13.255 -5.479 1.00 86.25 121 GLY A N 1
ATOM 937 C CA . GLY A 1 121 ? 9.370 -14.660 -5.636 1.00 86.25 121 GLY A CA 1
ATOM 938 C C . GLY A 1 121 ? 8.612 -14.958 -6.921 1.00 86.25 121 GLY A C 1
ATOM 939 O O . GLY A 1 121 ? 8.266 -14.012 -7.677 1.00 86.25 121 GLY A O 1
#

Foldseek 3Di:
DQVVLLVCVVVVHDDPDDDDCPDDQDPVLPDPVSVVVVVVVVVVVVVLSNVLSVVLVVVCPVVVLVCVQLVVLVDDPNVCVVVVNDDPVNVVVVVVPDPDDDHDDPCVVVVVVVSVVSSPD